Protein AF-K1T5F6-F1 (afdb_monomer_lite)

Radius of gyration: 32.72 Å; chains: 1; bounding box: 74×36×90 Å

Sequence (167 aa):
RNIILSKTDSAKIVETNNKINVDSLFNSYTLAEKDKTLGSAADRTESLASEWNMKSYQTTDADNNIRKHEADWHKKITLSISCLIFFFIGAPLGAIIRKGGLGMPVVVSVLIFVIYYIIDSGATRVAKSGEMNMVLGVWMSTIVLAPIGAFFTYKSNNDSVVFNAEV

Structure (mmCIF, N/CA/C/O backbone):
data_AF-K1T5F6-F1
#
_entry.id   AF-K1T5F6-F1
#
loop_
_atom_site.group_PDB
_atom_site.id
_atom_site.type_symbol
_atom_site.label_atom_id
_atom_site.label_alt_id
_atom_site.label_comp_id
_atom_site.label_asym_id
_atom_site.label_entity_id
_atom_site.label_seq_id
_atom_site.pdbx_PDB_ins_code
_atom_site.Cartn_x
_atom_site.Cartn_y
_atom_site.Cartn_z
_atom_site.occupancy
_atom_site.B_iso_or_equiv
_atom_site.auth_seq_id
_atom_site.auth_comp_id
_atom_site.auth_asym_id
_atom_site.auth_atom_id
_atom_site.pdbx_PDB_model_num
ATOM 1 N N . ARG A 1 1 ? 1.705 -6.409 42.794 1.00 38.09 1 ARG A N 1
ATOM 2 C CA . ARG A 1 1 ? 1.422 -7.793 43.250 1.00 38.09 1 ARG A CA 1
ATOM 3 C C . ARG A 1 1 ? 0.767 -8.522 42.081 1.00 38.09 1 ARG A C 1
ATOM 5 O O . ARG A 1 1 ? -0.383 -8.229 41.800 1.00 38.09 1 ARG A O 1
ATOM 12 N N . ASN A 1 2 ? 1.513 -9.350 41.345 1.00 44.16 2 ASN A N 1
ATOM 13 C CA . ASN A 1 2 ? 0.956 -10.150 40.249 1.00 44.16 2 ASN A CA 1
ATOM 14 C C . ASN A 1 2 ? 0.193 -11.329 40.853 1.00 44.16 2 ASN A C 1
ATOM 16 O O . ASN A 1 2 ? 0.783 -12.139 41.564 1.00 44.16 2 ASN A O 1
ATOM 20 N N . ILE A 1 3 ? -1.115 -11.373 40.623 1.00 56.84 3 ILE A N 1
ATOM 21 C CA . ILE A 1 3 ? -1.981 -12.447 41.100 1.00 56.84 3 ILE A CA 1
ATOM 22 C C . ILE A 1 3 ? -1.898 -13.545 40.039 1.00 56.84 3 ILE A C 1
ATOM 24 O O . ILE A 1 3 ? -2.497 -13.433 38.973 1.00 56.84 3 ILE A O 1
ATOM 28 N N . ILE A 1 4 ? -1.077 -14.563 40.291 1.00 60.66 4 ILE A N 1
ATOM 29 C CA . ILE A 1 4 ? -0.970 -15.735 39.419 1.00 60.66 4 ILE A CA 1
ATOM 30 C C . ILE A 1 4 ? -2.191 -16.604 39.715 1.00 60.66 4 ILE A C 1
ATOM 32 O O . ILE A 1 4 ? -2.217 -17.320 40.710 1.00 60.66 4 ILE A O 1
ATOM 36 N N . LEU A 1 5 ? -3.226 -16.489 38.884 1.00 58.09 5 LEU A N 1
ATOM 37 C CA . LEU A 1 5 ? -4.428 -17.313 38.987 1.00 58.09 5 LEU A CA 1
ATOM 38 C C . LEU A 1 5 ? -4.117 -18.706 38.418 1.00 58.09 5 LEU A C 1
ATOM 40 O O . LEU A 1 5 ? -3.928 -18.864 37.211 1.00 58.09 5 LEU A O 1
ATOM 44 N N . SER A 1 6 ? -4.027 -19.715 39.288 1.00 64.56 6 SER A N 1
ATOM 45 C CA . SER A 1 6 ? -3.890 -21.118 38.883 1.00 64.56 6 SER A CA 1
ATOM 46 C C . SER A 1 6 ? -5.225 -21.648 38.341 1.00 64.56 6 SER A C 1
ATOM 48 O O . SER A 1 6 ? -6.290 -21.262 38.822 1.00 64.56 6 SER A O 1
ATOM 50 N N . LYS A 1 7 ? -5.205 -22.599 37.389 1.00 62.09 7 LYS A N 1
ATOM 51 C CA . LYS A 1 7 ? -6.424 -23.277 36.879 1.00 62.09 7 LYS A CA 1
ATOM 52 C C . LYS A 1 7 ? -7.279 -23.892 37.999 1.00 62.09 7 LYS A C 1
ATOM 54 O O . LYS A 1 7 ? -8.494 -23.998 37.861 1.00 62.09 7 LYS A O 1
ATOM 59 N N . THR A 1 8 ? -6.650 -24.275 39.108 1.00 60.47 8 THR A N 1
ATOM 60 C CA . THR A 1 8 ? -7.316 -24.805 40.307 1.00 60.47 8 THR A CA 1
ATOM 61 C C . THR A 1 8 ? -8.111 -23.744 41.070 1.00 60.47 8 THR A C 1
ATOM 63 O O . THR A 1 8 ? -9.120 -24.073 41.690 1.00 60.47 8 THR A O 1
ATOM 66 N N . ASP A 1 9 ? -7.698 -22.477 40.996 1.00 58.75 9 ASP A N 1
ATOM 67 C CA . ASP A 1 9 ? -8.393 -21.357 41.638 1.00 58.75 9 ASP A CA 1
ATOM 68 C C . ASP A 1 9 ? -9.611 -20.934 40.816 1.00 58.75 9 ASP A C 1
ATOM 70 O O . ASP A 1 9 ? -10.675 -20.680 41.374 1.00 58.75 9 ASP A O 1
ATOM 74 N N . SER A 1 10 ? -9.504 -20.966 39.481 1.00 62.62 10 SER A N 1
ATOM 75 C CA . SER A 1 10 ? -10.649 -20.758 38.586 1.00 62.62 10 SER A CA 1
ATOM 76 C C . SER A 1 10 ? -11.747 -21.807 38.802 1.00 62.62 10 SER A C 1
ATOM 78 O O . SER A 1 10 ? -12.924 -21.462 38.804 1.00 62.62 10 SER A O 1
ATOM 80 N N . ALA A 1 11 ? -11.380 -23.071 39.038 1.00 59.94 11 ALA A N 1
ATOM 81 C CA . ALA A 1 11 ? -12.340 -24.146 39.298 1.00 59.94 11 ALA A CA 1
ATOM 82 C C . ALA A 1 11 ? -13.057 -23.993 40.653 1.00 59.94 11 ALA A C 1
ATOM 84 O O . ALA A 1 11 ? -14.272 -24.162 40.720 1.00 59.94 11 ALA A O 1
ATOM 85 N N . LYS A 1 12 ? -12.346 -23.580 41.713 1.00 59.50 12 LYS A N 1
ATOM 86 C CA . LYS A 1 12 ? -12.951 -23.315 43.034 1.00 59.50 12 LYS A CA 1
ATOM 87 C C . LYS A 1 12 ? -13.873 -22.095 43.048 1.00 59.50 12 LYS A C 1
ATOM 89 O O . LYS A 1 12 ? -14.863 -22.085 43.777 1.00 59.50 12 LYS A O 1
ATOM 94 N N . ILE A 1 13 ? -13.582 -21.079 42.234 1.00 58.44 13 ILE A N 1
ATOM 95 C CA . ILE A 1 13 ? -14.470 -19.921 42.039 1.00 58.44 13 ILE A CA 1
ATOM 96 C C . ILE A 1 13 ? -15.761 -20.349 41.323 1.00 58.44 13 ILE A C 1
ATOM 98 O O . ILE A 1 13 ? -16.838 -19.873 41.668 1.00 58.44 13 ILE A O 1
ATOM 102 N N . VAL A 1 14 ? -15.671 -21.294 40.380 1.00 57.62 14 VAL A N 1
ATOM 103 C CA . VAL A 1 14 ? -16.836 -21.878 39.694 1.00 57.62 14 VAL A CA 1
ATOM 104 C C . VAL A 1 14 ? -17.637 -22.814 40.609 1.00 57.62 14 VAL A C 1
ATOM 106 O O . VAL A 1 14 ? -18.862 -22.822 40.522 1.00 57.62 14 VAL A O 1
ATOM 109 N N . GLU A 1 15 ? -17.002 -23.562 41.513 1.00 56.34 15 GLU A N 1
ATOM 110 C CA . GLU A 1 15 ? -17.713 -24.355 42.534 1.00 56.34 15 GLU A CA 1
ATOM 111 C C . GLU A 1 15 ? -18.354 -23.480 43.618 1.00 56.34 15 GLU A C 1
ATOM 113 O O . GLU A 1 15 ? -19.446 -23.787 44.090 1.00 56.34 15 GLU A O 1
ATOM 118 N N . THR A 1 16 ? -17.757 -22.327 43.931 1.00 53.50 16 THR A N 1
ATOM 119 C CA . THR A 1 16 ? -18.372 -21.281 44.769 1.00 53.50 16 THR A CA 1
ATOM 120 C C . THR A 1 16 ? -19.370 -20.437 43.960 1.00 53.50 16 THR A C 1
ATOM 122 O O . THR A 1 16 ? -19.570 -19.253 44.219 1.00 53.50 16 THR A O 1
ATOM 125 N N . ASN A 1 17 ? -20.054 -21.039 42.980 1.00 53.03 17 ASN A N 1
ATOM 126 C CA . ASN A 1 17 ? -21.309 -20.519 42.443 1.00 53.03 17 ASN A CA 1
ATOM 127 C C . ASN A 1 17 ? -22.405 -20.681 43.508 1.00 53.03 17 ASN A C 1
ATOM 129 O O . ASN A 1 17 ? -23.380 -21.413 43.328 1.00 53.03 17 ASN A O 1
ATOM 133 N N . ASN A 1 18 ? -22.289 -19.939 44.611 1.00 57.22 18 ASN A N 1
ATOM 134 C CA . ASN A 1 18 ? -23.489 -19.465 45.278 1.00 57.22 18 ASN A CA 1
ATOM 135 C C . ASN A 1 18 ? -24.193 -18.606 44.231 1.00 57.22 18 ASN A C 1
ATOM 137 O O . ASN A 1 18 ? -23.859 -17.438 44.043 1.00 57.22 18 ASN A O 1
ATOM 141 N N . LYS A 1 19 ? -25.117 -19.221 43.487 1.00 59.84 19 LYS A N 1
ATOM 142 C CA . LYS A 1 19 ? -26.085 -18.530 42.643 1.00 59.84 19 LYS A CA 1
ATOM 143 C C . LYS A 1 19 ? -26.941 -17.698 43.584 1.00 59.84 19 LYS A C 1
ATOM 145 O O . LYS A 1 19 ? -28.023 -18.115 43.985 1.00 59.84 19 LYS A O 1
ATOM 150 N N . ILE A 1 20 ? -26.409 -16.557 44.011 1.00 65.62 20 ILE A N 1
ATOM 151 C CA . ILE A 1 20 ? -27.168 -15.561 44.742 1.00 65.62 20 ILE A CA 1
ATOM 152 C C . ILE A 1 20 ? -28.258 -15.142 43.770 1.00 65.62 20 ILE A C 1
ATOM 154 O O . ILE A 1 20 ? -27.998 -14.526 42.738 1.00 65.62 20 ILE A O 1
ATOM 158 N N . ASN A 1 21 ? -29.469 -15.598 44.056 1.00 74.38 21 ASN A N 1
ATOM 159 C CA . ASN A 1 21 ? -30.615 -15.390 43.202 1.00 74.38 21 ASN A CA 1
ATOM 160 C C . ASN A 1 21 ? -31.072 -13.944 43.426 1.00 74.38 21 ASN A C 1
ATOM 162 O O . ASN A 1 21 ? -31.821 -13.650 44.359 1.00 74.38 21 ASN A O 1
ATOM 166 N N . VAL A 1 22 ? -30.504 -13.032 42.636 1.00 77.69 22 VAL A N 1
ATOM 167 C CA . VAL A 1 22 ? -30.697 -11.577 42.743 1.00 77.69 22 VAL A CA 1
ATOM 168 C C . VAL A 1 22 ? -32.176 -11.187 42.728 1.00 77.69 22 VAL A C 1
ATOM 170 O O . VAL A 1 22 ? -32.570 -10.280 43.458 1.00 77.69 22 VAL A O 1
ATOM 173 N N . ASP A 1 23 ? -33.001 -11.951 42.013 1.00 79.56 23 ASP A N 1
ATOM 174 C CA . ASP A 1 23 ? -34.449 -11.752 41.916 1.00 79.56 23 ASP A CA 1
ATOM 175 C C . ASP A 1 23 ? -35.160 -12.031 43.249 1.00 79.56 23 ASP A C 1
ATOM 177 O O . ASP A 1 23 ? -36.062 -11.298 43.658 1.00 79.56 23 ASP A O 1
ATOM 181 N N . SER A 1 24 ? -34.721 -13.065 43.976 1.00 80.56 24 SER A N 1
ATOM 182 C CA . SER A 1 24 ? -35.275 -13.395 45.296 1.00 80.56 24 SER A CA 1
ATOM 183 C C . SER A 1 24 ? -34.932 -12.342 46.357 1.00 80.56 24 SER A C 1
ATOM 185 O O . SER A 1 24 ? -35.782 -11.995 47.177 1.00 80.56 24 SER A O 1
ATOM 187 N N . LEU A 1 25 ? -33.719 -11.777 46.301 1.00 76.94 25 LEU A N 1
ATOM 188 C CA . LEU A 1 25 ? -33.283 -10.702 47.196 1.00 76.94 25 LEU A CA 1
ATOM 189 C C . LEU A 1 25 ? -34.008 -9.393 46.885 1.00 76.94 25 LEU A C 1
ATOM 191 O O . LEU A 1 25 ? -34.478 -8.720 47.801 1.00 76.94 25 LEU A O 1
ATOM 195 N N . PHE A 1 26 ? -34.179 -9.074 45.603 1.00 81.31 26 PHE A N 1
ATOM 196 C CA . PHE A 1 26 ? -34.921 -7.896 45.171 1.00 81.31 26 PHE A CA 1
ATOM 197 C C . PHE A 1 26 ? -36.390 -7.954 45.606 1.00 81.31 26 PHE A C 1
ATOM 199 O O . PHE A 1 26 ? -36.935 -6.966 46.097 1.00 81.31 26 PHE A O 1
ATOM 206 N N . ASN A 1 27 ? -37.031 -9.124 45.512 1.00 82.69 27 ASN A N 1
ATOM 207 C CA . ASN A 1 27 ? -38.415 -9.293 45.956 1.00 82.69 27 ASN A CA 1
ATOM 208 C C . ASN A 1 27 ? -38.597 -9.113 47.468 1.00 82.69 27 ASN A C 1
ATOM 210 O O . ASN A 1 27 ? -39.660 -8.636 47.872 1.00 82.69 27 ASN A O 1
ATOM 214 N N . SER A 1 28 ? -37.571 -9.422 48.270 1.00 82.12 28 SER A N 1
ATOM 215 C CA . SER A 1 28 ? -37.584 -9.266 49.732 1.00 82.12 28 SER A CA 1
ATOM 216 C C . SER A 1 28 ? -37.460 -7.817 50.230 1.00 82.12 28 SER A C 1
ATOM 218 O O . SER A 1 28 ? -37.689 -7.562 51.410 1.00 82.12 28 SER A O 1
ATOM 220 N N . TYR A 1 29 ? -37.140 -6.862 49.350 1.00 79.88 29 TYR A N 1
ATOM 221 C CA . TYR A 1 29 ? -36.999 -5.445 49.699 1.00 79.88 29 TYR A CA 1
ATOM 222 C C . TYR A 1 29 ? -38.329 -4.700 49.839 1.00 79.88 29 TYR A C 1
ATOM 224 O O . TYR A 1 29 ? -39.337 -5.022 49.196 1.00 79.88 29 TYR A O 1
ATOM 232 N N . THR A 1 30 ? -38.307 -3.642 50.649 1.00 85.94 30 THR A N 1
ATOM 233 C CA . THR A 1 30 ? -39.414 -2.684 50.766 1.00 85.94 30 THR A CA 1
ATOM 234 C C . THR A 1 30 ? -39.555 -1.835 49.493 1.00 85.94 30 THR A C 1
ATOM 236 O O . THR A 1 30 ? -38.620 -1.713 48.702 1.00 85.94 30 THR A O 1
ATOM 239 N N . LEU A 1 31 ? -40.726 -1.223 49.272 1.00 82.00 31 LEU A N 1
ATOM 240 C CA . LEU A 1 31 ? -41.000 -0.387 48.087 1.00 82.00 31 LEU A CA 1
ATOM 241 C C . LEU A 1 31 ? -39.979 0.755 47.910 1.00 82.00 31 LEU A C 1
ATOM 243 O O . LEU A 1 31 ? -39.476 0.962 46.811 1.00 82.00 31 LEU A O 1
ATOM 247 N N . ALA A 1 32 ? -39.597 1.427 49.000 1.00 84.94 32 ALA A N 1
ATOM 248 C CA . ALA A 1 32 ? -38.609 2.508 48.967 1.00 84.94 32 ALA A CA 1
ATOM 249 C C . ALA A 1 32 ? -37.181 2.014 48.652 1.00 84.94 32 ALA A C 1
ATOM 251 O O . ALA A 1 32 ? -36.410 2.699 47.979 1.00 84.94 32 ALA A O 1
ATOM 252 N N . GLU A 1 33 ? -36.814 0.819 49.120 1.00 85.62 33 GLU A N 1
ATOM 253 C CA . GLU A 1 33 ? -35.523 0.196 48.802 1.00 85.62 33 GLU A CA 1
ATOM 254 C C . GLU A 1 33 ? -35.466 -0.273 47.344 1.00 85.62 33 GLU A C 1
ATOM 256 O O . GLU A 1 33 ? -34.420 -0.146 46.702 1.00 85.62 33 GLU A O 1
ATOM 261 N N . LYS A 1 34 ? -36.589 -0.753 46.793 1.00 85.12 34 LYS A N 1
ATOM 262 C CA . LYS A 1 34 ? -36.718 -1.108 45.371 1.00 85.12 34 LYS A CA 1
ATOM 263 C C . LYS A 1 34 ? -36.501 0.104 44.470 1.00 85.12 34 LYS A C 1
ATOM 265 O O . LYS A 1 34 ? -35.639 0.037 43.603 1.00 85.12 34 LYS A O 1
ATOM 270 N N . ASP A 1 35 ? -37.174 1.226 44.721 1.00 85.50 35 ASP A N 1
ATOM 271 C CA . ASP A 1 35 ? -36.999 2.443 43.908 1.00 85.50 35 ASP A CA 1
ATOM 272 C C . ASP A 1 35 ? -35.561 2.977 43.966 1.00 85.50 35 ASP A C 1
ATOM 274 O O . ASP A 1 35 ? -34.961 3.312 42.943 1.00 85.50 35 ASP A O 1
ATOM 278 N N . LYS A 1 36 ? -34.953 2.987 45.159 1.00 89.31 36 LYS A N 1
ATOM 279 C CA . LYS A 1 36 ? -33.564 3.431 45.341 1.00 89.31 36 LYS A CA 1
ATOM 280 C C . LYS A 1 36 ? -32.559 2.530 44.620 1.00 89.31 36 LYS A C 1
ATOM 282 O O . LYS A 1 36 ? -31.603 3.029 44.021 1.00 89.31 36 LYS A O 1
ATOM 287 N N . THR A 1 37 ? -32.737 1.212 44.709 1.00 86.06 37 THR A N 1
ATOM 288 C CA . THR A 1 37 ? -31.848 0.240 44.053 1.00 86.06 37 THR A CA 1
ATOM 289 C C . THR A 1 37 ? -32.018 0.260 42.538 1.00 86.06 37 THR A C 1
ATOM 291 O O . THR A 1 37 ? -31.010 0.212 41.837 1.00 86.06 37 THR A O 1
ATOM 294 N N . LEU A 1 38 ? -33.246 0.426 42.035 1.00 86.62 38 LEU A N 1
ATOM 295 C CA . LEU A 1 38 ? -33.533 0.553 40.606 1.00 86.62 38 LEU A CA 1
ATOM 296 C C . LEU A 1 38 ? -32.926 1.835 40.018 1.00 86.62 38 LEU A C 1
ATOM 298 O O . LEU A 1 38 ? -32.255 1.764 38.993 1.00 86.62 38 LEU A O 1
ATOM 302 N N . GLY A 1 39 ? -33.081 2.979 40.697 1.00 89.50 39 GLY A N 1
ATOM 303 C CA . GLY A 1 39 ? -32.459 4.244 40.285 1.00 89.50 39 GLY A CA 1
ATOM 304 C C . GLY A 1 39 ? -30.933 4.154 40.269 1.00 89.50 39 GLY A C 1
ATOM 305 O O . GLY A 1 39 ? -30.300 4.431 39.257 1.00 89.50 39 GLY A O 1
ATOM 306 N N . SER A 1 40 ? -30.343 3.614 41.340 1.00 91.00 40 SER A N 1
ATOM 307 C CA . SER A 1 40 ? -28.889 3.406 41.410 1.00 91.00 40 SER A CA 1
ATOM 308 C C . SER A 1 40 ? -28.375 2.433 40.338 1.00 91.00 40 SER A C 1
ATOM 310 O O . SER A 1 40 ? -27.239 2.560 39.883 1.00 91.00 40 SER A O 1
ATOM 312 N N . ALA A 1 41 ? -29.170 1.429 39.957 1.00 88.50 41 ALA A N 1
ATOM 313 C CA . ALA A 1 41 ? -28.827 0.487 38.895 1.00 88.50 41 ALA A CA 1
ATOM 314 C C . ALA A 1 41 ? -28.945 1.123 37.502 1.00 88.50 41 ALA A C 1
ATOM 316 O O . ALA A 1 41 ? -28.086 0.872 36.653 1.00 88.50 41 ALA A O 1
ATOM 317 N N . ALA A 1 42 ? -29.955 1.967 37.277 1.00 91.50 42 ALA A N 1
ATOM 318 C CA . ALA A 1 42 ? -30.111 2.739 36.048 1.00 91.50 42 ALA A CA 1
ATOM 319 C C . ALA A 1 42 ? -28.926 3.698 35.848 1.00 91.50 42 ALA A C 1
ATOM 321 O O . ALA A 1 42 ? -28.251 3.610 34.823 1.00 91.50 42 ALA A O 1
ATOM 322 N N . ASP A 1 43 ? -28.570 4.480 36.873 1.00 93.00 43 ASP A N 1
ATOM 323 C CA . ASP A 1 43 ? -27.422 5.401 36.843 1.00 93.00 43 ASP A CA 1
ATOM 324 C C . ASP A 1 43 ? -26.093 4.662 36.586 1.00 93.00 43 ASP A C 1
ATOM 326 O O . ASP A 1 43 ? -25.215 5.112 35.840 1.00 93.00 43 ASP A O 1
ATOM 330 N N . ARG A 1 44 ? -25.927 3.475 37.186 1.00 91.25 44 ARG A N 1
ATOM 331 C CA . ARG A 1 44 ? -24.755 2.612 36.955 1.00 91.25 44 ARG A CA 1
ATOM 332 C C . ARG A 1 44 ? -24.707 2.063 35.535 1.00 91.25 44 ARG A C 1
ATOM 334 O O . ARG A 1 44 ? -23.630 1.972 34.957 1.00 91.25 44 ARG A O 1
ATOM 341 N N . THR A 1 45 ? -25.850 1.685 34.976 1.00 89.50 45 THR A N 1
ATOM 342 C CA . THR A 1 45 ? -25.919 1.146 33.613 1.00 89.50 45 THR A CA 1
ATOM 343 C C . THR A 1 45 ? -25.623 2.237 32.591 1.00 89.50 45 THR A C 1
ATOM 345 O O . THR A 1 45 ? -24.878 1.999 31.645 1.00 89.50 45 THR A O 1
ATOM 348 N N . GLU A 1 46 ? -26.129 3.450 32.810 1.00 92.25 46 GLU A N 1
ATOM 349 C CA . GLU A 1 46 ? -25.868 4.599 31.944 1.00 92.25 46 GLU A CA 1
ATOM 350 C C . GLU A 1 46 ? -24.398 5.045 32.004 1.00 92.25 4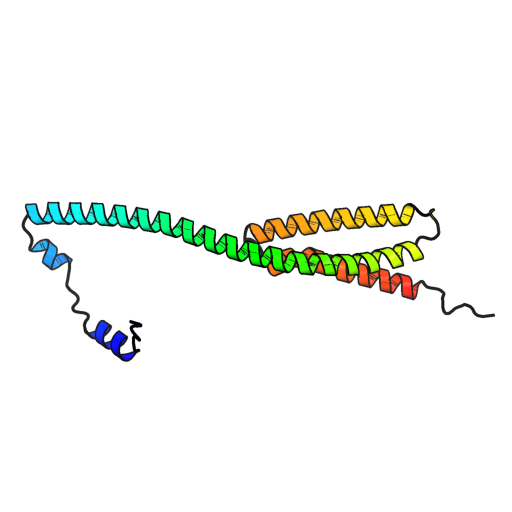6 GLU A C 1
ATOM 352 O O . GLU A 1 46 ? -23.766 5.255 30.966 1.00 92.25 46 GLU A O 1
ATOM 357 N N . SER A 1 47 ? -23.804 5.088 33.201 1.00 91.75 47 SER A N 1
ATOM 358 C CA . SER A 1 47 ? -22.368 5.374 33.349 1.00 91.75 47 SER A CA 1
ATOM 359 C C . SER A 1 47 ? -21.480 4.293 32.722 1.00 91.75 47 SER A C 1
ATOM 361 O O . SER A 1 47 ? -20.517 4.635 32.035 1.00 91.75 47 SER A O 1
ATOM 363 N N . LEU A 1 48 ? -21.830 3.008 32.851 1.00 88.56 48 LEU A N 1
ATOM 364 C CA . LEU A 1 48 ? -21.131 1.906 32.175 1.00 88.56 48 LEU A CA 1
ATOM 365 C C . LEU A 1 48 ? -21.275 1.965 30.651 1.00 88.56 48 LEU A C 1
ATOM 367 O O . LEU A 1 48 ? -20.298 1.742 29.938 1.00 88.56 48 LEU A O 1
ATOM 371 N N . ALA A 1 49 ? -22.465 2.281 30.137 1.00 88.25 49 ALA A N 1
ATOM 372 C CA . ALA A 1 49 ? -22.698 2.430 28.702 1.00 88.25 49 ALA A CA 1
ATOM 373 C C . ALA A 1 49 ? -21.867 3.583 28.116 1.00 88.25 49 ALA A C 1
ATOM 375 O O . ALA A 1 49 ? -21.289 3.447 27.034 1.00 88.25 49 ALA A O 1
ATOM 376 N N . SER A 1 50 ? -21.756 4.691 28.853 1.00 88.25 50 SER A N 1
ATOM 377 C CA . SER A 1 50 ? -20.882 5.818 28.512 1.00 88.25 50 SER A CA 1
ATOM 378 C C . SER A 1 50 ? -19.400 5.420 28.535 1.00 88.25 50 SER A C 1
ATOM 380 O O . SER A 1 50 ? -18.665 5.694 27.583 1.00 88.25 50 SER A O 1
ATOM 382 N N . GLU A 1 51 ? -18.963 4.687 29.564 1.00 88.62 51 GLU A N 1
ATOM 383 C CA . GLU A 1 51 ? -17.587 4.192 29.681 1.00 88.62 51 GLU A CA 1
ATOM 384 C C . GLU A 1 51 ? -17.224 3.213 28.553 1.00 88.62 51 GLU A C 1
ATOM 386 O O . GLU A 1 51 ? -16.130 3.285 27.990 1.00 88.62 51 GLU A O 1
ATOM 391 N N . TRP A 1 52 ? -18.147 2.328 28.169 1.00 81.38 52 TRP A N 1
ATOM 392 C CA . TRP A 1 52 ? -17.972 1.405 27.046 1.00 81.38 52 TRP A CA 1
ATOM 393 C C . TRP A 1 52 ? -17.855 2.134 25.715 1.00 81.38 52 TRP A C 1
ATOM 395 O O . TRP A 1 52 ? -16.959 1.817 24.931 1.00 81.38 52 TRP A O 1
ATOM 405 N N . ASN A 1 53 ? -18.702 3.136 25.473 1.00 85.50 53 ASN A N 1
ATOM 406 C CA . ASN A 1 53 ? -18.585 3.978 24.286 1.00 85.50 53 ASN A CA 1
ATOM 407 C C . ASN A 1 53 ? -17.209 4.652 24.247 1.00 85.50 53 ASN A C 1
ATOM 409 O O . ASN A 1 53 ? -16.477 4.498 23.272 1.00 85.50 53 ASN A O 1
ATOM 413 N N . MET A 1 54 ? -16.804 5.297 25.343 1.00 83.19 54 MET A N 1
ATOM 414 C CA . MET A 1 54 ? -15.500 5.955 25.468 1.00 83.19 54 MET A CA 1
ATOM 415 C C . MET A 1 54 ? -14.327 4.987 25.236 1.00 83.19 54 MET A C 1
ATOM 417 O O . MET A 1 54 ? -13.371 5.315 24.531 1.00 83.19 54 MET A O 1
ATOM 421 N N . LYS A 1 55 ? -14.398 3.770 25.787 1.00 79.25 55 LYS A N 1
ATOM 422 C CA . LYS A 1 55 ? -13.366 2.738 25.613 1.00 79.25 55 LYS A CA 1
ATOM 423 C C . LYS A 1 55 ? -13.320 2.206 24.180 1.00 79.25 55 LYS A C 1
ATOM 425 O O . LYS A 1 55 ? -12.229 1.958 23.675 1.00 79.25 55 LYS A O 1
ATOM 430 N N . SER A 1 56 ? -14.467 2.090 23.507 1.00 77.44 56 SER A N 1
ATOM 431 C CA . SER A 1 56 ? -14.530 1.663 22.104 1.00 77.44 56 SER A CA 1
ATOM 432 C C . SER A 1 56 ? -13.798 2.628 21.164 1.00 77.44 56 SER A C 1
ATOM 434 O O . SER A 1 56 ? -13.072 2.177 20.277 1.00 77.44 56 SER A O 1
ATOM 436 N N . TYR A 1 57 ? -13.890 3.941 21.413 1.00 75.31 57 TYR A N 1
ATOM 437 C CA . TYR A 1 57 ? -13.134 4.952 20.669 1.00 75.31 57 TYR A CA 1
ATOM 438 C C . TYR A 1 57 ? -11.626 4.799 20.885 1.00 75.31 57 TYR A C 1
ATOM 440 O O . TYR A 1 57 ? -10.872 4.721 19.919 1.00 75.31 57 TYR A O 1
ATOM 448 N N . GLN A 1 58 ? -11.185 4.663 22.141 1.00 74.25 58 GLN A N 1
ATOM 449 C CA . GLN A 1 58 ? -9.757 4.512 22.450 1.00 74.25 58 GLN A CA 1
ATOM 450 C C . GLN A 1 58 ? -9.151 3.232 21.860 1.00 74.25 58 GLN A C 1
ATOM 452 O O . GLN A 1 58 ? -8.032 3.265 21.349 1.00 74.25 58 GLN A O 1
ATOM 457 N N . THR A 1 59 ? -9.878 2.112 21.897 1.00 73.75 59 THR A N 1
ATOM 458 C CA . THR A 1 59 ? -9.431 0.851 21.287 1.00 73.75 59 THR A CA 1
ATOM 459 C C . THR A 1 59 ? -9.361 0.960 19.765 1.00 73.75 59 THR A C 1
ATOM 461 O O . THR A 1 59 ? -8.350 0.587 19.177 1.00 73.75 59 THR A O 1
ATOM 464 N N . THR A 1 60 ? -10.374 1.550 19.128 1.00 75.06 60 THR A N 1
ATOM 465 C CA . THR A 1 60 ? -10.402 1.719 17.666 1.00 75.06 60 THR A CA 1
ATOM 466 C C . THR A 1 60 ? -9.259 2.612 17.174 1.00 75.06 60 THR A C 1
ATOM 468 O O . THR A 1 60 ? -8.631 2.322 16.153 1.00 75.06 60 THR A O 1
ATOM 471 N N . ASP A 1 61 ? -8.943 3.683 17.903 1.00 76.19 61 ASP A N 1
ATOM 472 C CA . ASP A 1 61 ? -7.837 4.578 17.555 1.00 76.19 61 ASP A CA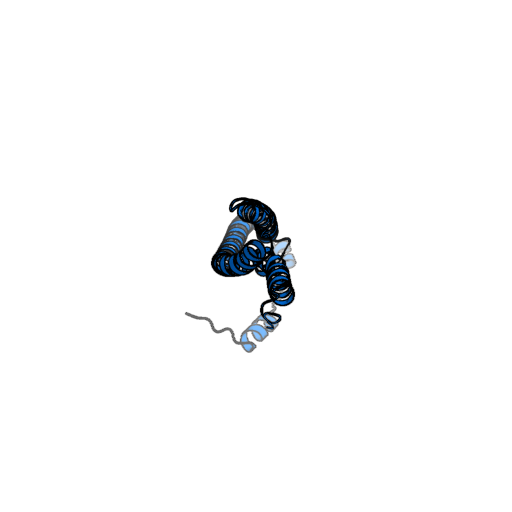 1
ATOM 473 C C . ASP A 1 61 ? -6.466 3.929 17.768 1.00 76.19 61 ASP A C 1
ATOM 475 O O . ASP A 1 61 ? -5.576 4.083 16.925 1.00 76.19 61 ASP A O 1
ATOM 479 N N . ALA A 1 62 ? -6.292 3.169 18.853 1.00 76.38 62 ALA A N 1
ATOM 480 C CA . ALA A 1 62 ? -5.066 2.414 19.100 1.00 76.38 62 ALA A CA 1
ATOM 481 C C . ALA A 1 62 ? -4.810 1.386 17.985 1.00 76.38 62 ALA A C 1
ATOM 483 O O . ALA A 1 62 ? -3.722 1.374 17.403 1.00 76.38 62 ALA A O 1
ATOM 484 N N . ASP A 1 63 ? -5.827 0.607 17.613 1.00 74.94 63 ASP A N 1
ATOM 485 C CA . ASP A 1 63 ? -5.729 -0.404 16.556 1.00 74.94 63 ASP A CA 1
ATOM 486 C C . ASP A 1 63 ? -5.444 0.229 15.186 1.00 74.94 63 ASP A C 1
ATOM 488 O O . ASP A 1 63 ? -4.594 -0.246 14.424 1.00 74.94 63 ASP A O 1
ATOM 492 N N . ASN A 1 64 ? -6.087 1.357 14.872 1.00 77.38 64 ASN A N 1
ATOM 493 C CA . ASN A 1 64 ? -5.817 2.096 13.639 1.00 77.38 64 ASN A CA 1
ATOM 494 C C . ASN A 1 64 ? -4.393 2.663 13.590 1.00 77.38 64 ASN A C 1
ATOM 496 O O . ASN A 1 64 ? -3.779 2.685 12.519 1.00 77.38 64 ASN A O 1
ATOM 500 N N . ASN A 1 65 ? -3.853 3.124 14.718 1.00 81.06 65 ASN A N 1
ATOM 501 C CA . ASN A 1 65 ? -2.491 3.652 14.786 1.00 81.06 65 ASN A CA 1
ATOM 502 C C . ASN A 1 65 ? -1.433 2.555 14.637 1.00 81.06 65 ASN A C 1
ATOM 504 O O . ASN A 1 65 ? -0.443 2.779 13.934 1.00 81.06 65 ASN A O 1
ATOM 508 N N . ILE A 1 66 ? -1.668 1.375 15.223 1.00 81.00 66 ILE A N 1
ATOM 509 C CA . ILE A 1 66 ? -0.810 0.192 15.056 1.00 81.00 66 ILE A CA 1
ATOM 510 C C . ILE A 1 66 ? -0.772 -0.218 13.583 1.00 81.00 66 ILE A C 1
ATOM 512 O O . ILE A 1 66 ? 0.306 -0.313 12.996 1.00 81.00 66 ILE A O 1
ATOM 516 N N . ARG A 1 67 ? -1.946 -0.351 12.953 1.00 76.56 67 ARG A N 1
ATOM 517 C CA . ARG A 1 67 ? -2.052 -0.668 11.523 1.00 76.56 67 ARG A CA 1
ATOM 518 C C . ARG A 1 67 ? -1.310 0.367 10.672 1.00 76.56 67 ARG A C 1
ATOM 520 O O . ARG A 1 67 ? -0.455 0.016 9.870 1.00 76.56 67 ARG A O 1
ATOM 527 N N . LYS A 1 68 ? -1.547 1.667 10.868 1.00 80.75 68 LYS A N 1
ATOM 528 C CA . LYS A 1 68 ? -0.834 2.715 10.106 1.00 80.75 68 LYS A CA 1
ATOM 529 C C . LYS A 1 68 ? 0.691 2.602 10.222 1.00 80.75 68 LYS A C 1
ATOM 531 O O . LYS A 1 68 ? 1.368 2.716 9.204 1.00 80.75 68 LYS A O 1
ATOM 536 N N . HIS A 1 69 ? 1.216 2.341 11.421 1.00 86.75 69 HIS A N 1
ATOM 537 C CA . HIS A 1 69 ? 2.658 2.170 11.627 1.00 86.75 69 HIS A CA 1
ATOM 538 C C . HIS A 1 69 ? 3.221 0.977 10.851 1.00 86.75 69 HIS A C 1
ATOM 540 O O . HIS A 1 69 ? 4.263 1.100 10.206 1.00 86.75 69 HIS A O 1
ATOM 546 N N . GLU A 1 70 ? 2.521 -0.155 10.872 1.00 83.56 70 GLU A N 1
ATOM 547 C CA . GLU A 1 70 ? 2.911 -1.343 10.113 1.00 83.56 70 GLU A CA 1
ATOM 548 C C . GLU A 1 70 ? 2.879 -1.082 8.596 1.00 83.56 70 GLU A C 1
ATOM 550 O O . GLU A 1 70 ? 3.823 -1.427 7.880 1.00 83.56 70 GLU A O 1
ATOM 555 N N . ALA A 1 71 ? 1.854 -0.376 8.099 1.00 85.38 71 ALA A N 1
ATOM 556 C CA . ALA A 1 71 ? 1.772 0.028 6.693 1.00 85.38 71 ALA A CA 1
ATOM 557 C C . ALA A 1 71 ? 2.964 0.892 6.271 1.00 85.38 71 ALA A C 1
ATOM 559 O O . ALA A 1 71 ? 3.585 0.644 5.236 1.00 85.38 71 ALA A O 1
ATOM 560 N N . ASP A 1 72 ? 3.276 1.917 7.065 1.00 87.44 72 ASP A N 1
ATOM 561 C CA . ASP A 1 72 ? 4.329 2.878 6.749 1.00 87.44 72 ASP A CA 1
ATOM 562 C C . ASP A 1 72 ? 5.713 2.218 6.794 1.00 87.44 72 ASP A C 1
ATOM 564 O O . ASP A 1 72 ? 6.584 2.547 5.982 1.00 87.44 72 ASP A O 1
ATOM 568 N N . TRP A 1 73 ? 5.908 1.236 7.681 1.00 89.62 73 TRP A N 1
ATOM 569 C CA . TRP A 1 73 ? 7.103 0.393 7.696 1.00 89.62 73 TRP A CA 1
ATOM 570 C C . TRP A 1 73 ? 7.271 -0.372 6.378 1.00 89.62 73 TRP A C 1
ATOM 572 O O . TRP A 1 73 ? 8.295 -0.235 5.702 1.00 89.62 73 TRP A O 1
ATOM 582 N N . HIS A 1 74 ? 6.247 -1.119 5.956 1.00 90.12 74 HIS A N 1
ATOM 583 C CA . HIS A 1 74 ? 6.294 -1.860 4.694 1.00 90.12 74 HIS A CA 1
ATOM 584 C C . HIS A 1 74 ? 6.428 -0.945 3.477 1.00 90.12 74 HIS A C 1
ATOM 586 O O . HIS A 1 74 ? 7.094 -1.311 2.503 1.00 90.12 74 HIS A O 1
ATOM 592 N N . LYS A 1 75 ? 5.852 0.259 3.524 1.00 88.94 75 LYS A N 1
ATOM 593 C CA . LYS A 1 75 ? 5.905 1.205 2.407 1.00 88.94 75 LYS A CA 1
ATOM 594 C C . LYS A 1 75 ? 7.322 1.713 2.157 1.00 88.94 75 LYS A C 1
ATOM 596 O O . LYS A 1 75 ? 7.727 1.817 1.003 1.00 88.94 75 LYS A O 1
ATOM 601 N N . LYS A 1 76 ? 8.115 1.941 3.210 1.00 90.69 76 LYS A N 1
ATOM 602 C CA . LYS A 1 76 ? 9.538 2.319 3.085 1.00 90.69 76 LYS A CA 1
ATOM 603 C C . LYS A 1 76 ? 10.373 1.233 2.394 1.00 90.69 76 LYS A C 1
ATOM 605 O O . LYS A 1 76 ? 11.218 1.543 1.554 1.00 90.69 76 LYS A O 1
ATOM 610 N N . ILE A 1 77 ? 10.107 -0.035 2.712 1.00 91.19 77 ILE A N 1
ATOM 611 C CA . ILE A 1 77 ? 10.789 -1.186 2.097 1.00 91.19 77 ILE A CA 1
ATOM 612 C C . ILE A 1 77 ? 10.385 -1.313 0.623 1.00 91.19 77 ILE A C 1
ATOM 614 O O . ILE A 1 77 ? 11.234 -1.370 -0.265 1.00 91.19 77 ILE A O 1
ATOM 618 N N . THR A 1 78 ? 9.079 -1.287 0.365 1.00 90.94 78 THR A N 1
ATOM 619 C CA . THR A 1 78 ? 8.484 -1.427 -0.971 1.00 90.94 78 THR A CA 1
ATOM 620 C C . THR A 1 78 ? 8.946 -0.318 -1.914 1.00 90.94 78 THR A C 1
ATOM 622 O O . THR A 1 78 ? 9.237 -0.590 -3.076 1.00 90.94 78 THR A O 1
ATOM 625 N N . LEU A 1 79 ? 9.090 0.916 -1.419 1.00 90.38 79 LEU A N 1
ATOM 626 C CA . LEU A 1 79 ? 9.597 2.043 -2.204 1.00 90.38 79 LEU A CA 1
ATOM 627 C C . LEU A 1 79 ? 11.029 1.792 -2.695 1.00 90.38 79 LEU A C 1
ATOM 629 O O . LEU A 1 79 ? 11.315 1.970 -3.876 1.00 90.38 79 LEU A O 1
ATOM 633 N N . SER A 1 80 ? 11.908 1.321 -1.808 1.00 93.38 80 SER A N 1
ATOM 634 C CA . SER A 1 80 ? 13.295 0.994 -2.160 1.00 93.38 80 SER A CA 1
ATOM 635 C C . SER A 1 80 ? 13.367 -0.137 -3.194 1.00 93.38 80 SER A C 1
ATOM 637 O O . SER A 1 80 ? 14.114 -0.042 -4.166 1.00 93.38 80 SER A O 1
ATOM 639 N N . ILE A 1 81 ? 12.548 -1.182 -3.028 1.00 91.56 81 ILE A N 1
ATOM 640 C CA . ILE A 1 81 ? 12.448 -2.296 -3.987 1.00 91.56 81 ILE A CA 1
ATOM 641 C C . ILE A 1 81 ? 11.900 -1.814 -5.336 1.00 91.56 81 ILE A C 1
ATOM 643 O O . ILE A 1 81 ? 12.408 -2.203 -6.386 1.00 91.56 81 ILE A O 1
ATOM 647 N N . SER A 1 82 ? 10.906 -0.927 -5.323 1.00 90.50 82 SER A N 1
ATOM 648 C CA . SER A 1 82 ? 10.308 -0.378 -6.542 1.00 90.50 82 SER A CA 1
ATOM 649 C C . SER A 1 82 ? 11.327 0.400 -7.368 1.00 90.50 82 SER A C 1
ATOM 651 O O . SER A 1 82 ? 11.339 0.260 -8.586 1.00 90.50 82 SER A O 1
ATOM 653 N N . CYS A 1 83 ? 12.243 1.142 -6.737 1.00 90.44 83 CYS A N 1
ATOM 654 C CA . CYS A 1 83 ? 13.348 1.798 -7.444 1.00 90.44 83 CYS A CA 1
ATOM 655 C C . CYS A 1 83 ? 14.240 0.798 -8.199 1.00 90.44 83 CYS A C 1
ATOM 657 O O . CYS A 1 83 ? 14.613 1.056 -9.343 1.00 90.44 83 CYS A O 1
ATOM 659 N N . LEU A 1 84 ? 14.545 -0.358 -7.598 1.00 91.94 84 LEU A N 1
ATOM 660 C CA . LEU A 1 84 ? 15.312 -1.416 -8.268 1.00 91.94 84 LEU A CA 1
ATOM 661 C C . LEU A 1 84 ? 14.538 -2.006 -9.451 1.00 91.94 84 LEU A C 1
ATOM 663 O O . LEU A 1 84 ? 15.099 -2.189 -10.528 1.00 91.94 84 LEU A O 1
ATOM 667 N N . ILE A 1 85 ? 13.239 -2.259 -9.286 1.00 90.88 85 ILE A N 1
ATOM 668 C CA . ILE A 1 85 ? 12.396 -2.773 -10.374 1.00 90.88 85 ILE A CA 1
ATOM 669 C C . ILE A 1 85 ? 12.296 -1.750 -11.513 1.00 90.88 85 ILE A C 1
ATOM 671 O O . ILE A 1 85 ? 12.426 -2.120 -12.678 1.00 90.88 85 ILE A O 1
ATOM 675 N N . PHE A 1 86 ? 12.133 -0.462 -11.206 1.00 89.94 86 PHE A N 1
ATOM 676 C CA . PHE A 1 86 ? 12.118 0.596 -12.216 1.00 89.94 86 PHE A CA 1
ATOM 677 C C . PHE A 1 86 ? 13.437 0.711 -12.972 1.00 89.94 86 PHE A C 1
ATOM 679 O O . PHE A 1 86 ? 13.412 0.960 -14.174 1.00 89.94 86 PHE A O 1
ATOM 686 N N . PHE A 1 87 ? 14.573 0.477 -12.314 1.00 89.31 87 PHE A N 1
ATOM 687 C CA . PHE A 1 87 ? 15.863 0.394 -12.994 1.00 89.31 87 PHE A CA 1
ATOM 688 C C . PHE A 1 87 ? 15.886 -0.753 -14.021 1.00 89.31 87 PHE A C 1
ATOM 690 O O . PHE A 1 87 ? 16.255 -0.534 -15.176 1.00 89.31 87 PHE A O 1
ATOM 697 N N . PHE A 1 88 ? 15.399 -1.941 -13.643 1.00 86.75 88 PHE A N 1
ATOM 698 C CA . PHE A 1 88 ? 15.265 -3.088 -14.552 1.00 86.75 88 PHE A CA 1
ATOM 699 C C . PHE A 1 88 ? 14.191 -2.921 -15.626 1.00 86.75 88 PHE A C 1
ATOM 701 O O . PHE A 1 88 ? 14.210 -3.643 -16.609 1.00 86.75 88 PHE A O 1
ATOM 708 N N . ILE A 1 89 ? 13.254 -1.991 -15.484 1.00 88.00 89 ILE A N 1
ATOM 709 C CA . ILE A 1 89 ? 12.318 -1.640 -16.560 1.00 88.00 89 ILE A CA 1
ATOM 710 C C . ILE A 1 89 ? 12.969 -0.614 -17.497 1.00 88.00 89 ILE A C 1
ATOM 712 O O . ILE A 1 89 ? 12.938 -0.768 -18.717 1.00 88.00 89 ILE A O 1
ATOM 716 N N . GLY A 1 90 ? 13.597 0.418 -16.932 1.00 87.44 90 GLY A N 1
ATOM 717 C CA . GLY A 1 90 ? 14.185 1.532 -17.673 1.00 87.44 90 GLY A CA 1
ATOM 718 C C . GLY A 1 90 ? 15.385 1.136 -18.533 1.00 87.44 90 GLY A C 1
ATOM 719 O O . GLY A 1 90 ? 15.467 1.568 -19.681 1.00 87.44 90 GLY A O 1
ATOM 720 N N . ALA A 1 91 ? 16.289 0.290 -18.024 1.00 87.06 91 ALA A N 1
ATOM 721 C CA . ALA A 1 91 ? 17.479 -0.134 -18.768 1.00 87.06 91 ALA A CA 1
ATOM 722 C C . ALA A 1 91 ? 17.133 -0.931 -20.052 1.00 87.06 91 ALA A C 1
ATOM 724 O O . ALA A 1 91 ? 17.578 -0.528 -21.130 1.00 87.06 91 ALA A O 1
ATOM 725 N N . PRO A 1 92 ? 16.277 -1.973 -20.004 1.00 84.69 92 PRO A N 1
ATOM 726 C CA . PRO A 1 92 ? 15.733 -2.643 -21.188 1.00 84.69 92 PRO A CA 1
ATOM 727 C C . PRO A 1 92 ? 14.994 -1.719 -22.153 1.00 84.69 92 PRO A C 1
ATOM 729 O O . PRO A 1 92 ? 15.220 -1.784 -23.357 1.00 84.69 92 PRO A O 1
ATOM 732 N N . LEU A 1 93 ? 14.119 -0.837 -21.655 1.00 84.06 93 LEU A N 1
ATOM 733 C CA . LEU A 1 93 ? 13.358 0.072 -22.522 1.00 84.06 93 LEU A CA 1
ATOM 734 C C . LEU A 1 93 ? 14.270 1.054 -23.268 1.00 84.06 93 LEU A C 1
ATOM 736 O O . LEU A 1 93 ? 14.041 1.318 -24.450 1.00 84.06 93 LEU A O 1
ATOM 740 N N . GLY A 1 94 ? 15.317 1.554 -22.608 1.00 82.94 94 GLY A N 1
ATOM 741 C CA . GLY A 1 94 ? 16.339 2.393 -23.232 1.00 82.94 94 GLY A CA 1
ATOM 742 C C . GLY A 1 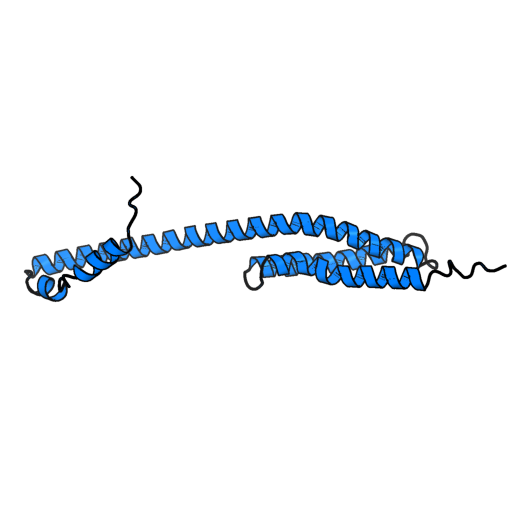94 ? 17.166 1.654 -24.289 1.00 82.94 94 GLY A C 1
ATOM 743 O O . GLY A 1 94 ? 17.489 2.240 -25.319 1.00 82.94 94 GLY A O 1
ATOM 744 N N . ALA A 1 95 ? 17.471 0.371 -24.069 1.00 80.38 95 ALA A N 1
ATOM 745 C CA . ALA A 1 95 ? 18.234 -0.453 -25.009 1.00 80.38 95 ALA A CA 1
ATOM 746 C C . ALA A 1 95 ? 17.405 -0.921 -26.222 1.00 80.38 95 ALA A C 1
ATOM 748 O O . ALA A 1 95 ? 17.906 -0.927 -27.348 1.00 80.38 95 ALA A O 1
ATOM 749 N N . ILE A 1 96 ? 16.132 -1.284 -26.017 1.00 77.62 96 ILE A N 1
ATOM 750 C CA . ILE A 1 96 ? 15.232 -1.774 -27.075 1.00 77.62 96 ILE A CA 1
ATOM 751 C C . ILE A 1 96 ? 14.816 -0.635 -28.020 1.00 77.62 96 ILE A C 1
ATOM 753 O O . ILE A 1 96 ? 14.801 -0.798 -29.244 1.00 77.62 96 ILE A O 1
ATOM 757 N N . ILE A 1 97 ? 14.454 0.535 -27.484 1.00 73.06 97 ILE A N 1
ATOM 758 C CA . ILE A 1 97 ? 13.882 1.636 -28.275 1.00 73.06 97 ILE A CA 1
ATOM 759 C C . ILE A 1 97 ? 15.015 2.498 -28.856 1.00 73.06 97 ILE A C 1
ATOM 761 O O . ILE A 1 97 ? 15.262 3.620 -28.429 1.00 73.06 97 ILE A O 1
ATOM 765 N N . ARG A 1 98 ? 15.696 1.981 -29.888 1.00 67.44 98 ARG A N 1
ATOM 766 C CA . ARG A 1 98 ? 16.782 2.691 -30.602 1.00 67.44 98 ARG A CA 1
ATOM 767 C C . ARG A 1 98 ? 16.295 3.709 -31.652 1.00 67.44 98 ARG A C 1
ATOM 769 O O . ARG A 1 98 ? 17.091 4.486 -32.165 1.00 67.44 98 ARG A O 1
ATOM 776 N N . LYS A 1 99 ? 15.004 3.701 -32.019 1.00 59.75 99 LYS A N 1
ATOM 777 C CA . LYS A 1 99 ? 14.439 4.497 -33.141 1.00 59.75 99 LYS A CA 1
ATOM 778 C C . LYS A 1 99 ? 13.760 5.824 -32.756 1.00 59.75 99 LYS A C 1
ATOM 780 O O . LYS A 1 99 ? 13.130 6.448 -33.601 1.00 59.75 99 LYS A O 1
ATOM 785 N N . GLY A 1 100 ? 13.915 6.295 -31.524 1.00 62.91 100 GLY A N 1
ATOM 786 C CA . GLY A 1 100 ? 13.505 7.637 -31.102 1.00 62.91 100 GLY A CA 1
ATOM 787 C C . GLY A 1 100 ? 14.647 8.287 -30.331 1.00 62.91 100 GLY A C 1
ATOM 788 O O . GLY A 1 100 ? 15.389 7.578 -29.661 1.00 62.91 100 GLY A O 1
ATOM 789 N N . GLY A 1 101 ? 14.829 9.605 -30.440 1.00 71.75 101 GLY A N 1
ATOM 790 C CA . GLY A 1 101 ? 15.857 10.321 -29.671 1.00 71.75 101 GLY A CA 1
ATOM 791 C C . GLY A 1 101 ? 15.733 10.099 -28.153 1.00 71.75 101 GLY A C 1
ATOM 792 O O . GLY A 1 101 ? 14.763 9.504 -27.683 1.00 71.75 101 GLY A O 1
ATOM 793 N N . LEU A 1 102 ? 16.685 10.632 -27.376 1.00 74.19 102 LEU A N 1
ATOM 794 C CA . LEU A 1 102 ? 16.828 10.405 -25.923 1.00 74.19 102 LEU A CA 1
ATOM 795 C C . LEU A 1 102 ? 15.529 10.560 -25.090 1.00 74.19 102 LEU A C 1
ATOM 797 O O . LEU A 1 102 ? 15.437 9.996 -24.006 1.00 74.19 102 LEU A O 1
ATOM 801 N N . GLY A 1 103 ? 14.518 11.289 -25.579 1.00 82.12 103 GLY A N 1
ATOM 802 C CA . GLY A 1 103 ? 13.249 11.520 -24.880 1.00 82.12 103 GLY A CA 1
ATOM 803 C C . GLY A 1 103 ? 12.201 10.397 -24.952 1.00 82.12 103 GLY A C 1
ATOM 804 O O . GLY A 1 103 ? 11.410 10.271 -24.021 1.00 82.12 103 GLY A O 1
ATOM 805 N N . MET A 1 104 ? 12.172 9.557 -25.996 1.00 84.69 104 MET A N 1
ATOM 806 C CA . MET A 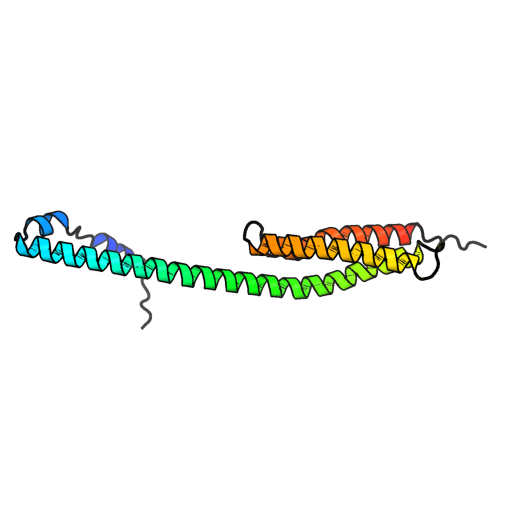1 104 ? 11.138 8.506 -26.128 1.00 84.69 104 MET A CA 1
ATOM 807 C C . MET A 1 104 ? 11.133 7.478 -24.979 1.00 84.69 104 MET A C 1
ATOM 809 O O . MET A 1 104 ? 10.062 7.248 -24.411 1.00 84.69 104 MET A O 1
ATOM 813 N N . PRO A 1 105 ? 12.276 6.888 -24.566 1.00 84.19 105 PRO A N 1
ATOM 814 C CA . PRO A 1 105 ? 12.291 5.974 -23.420 1.00 84.19 105 PRO A CA 1
ATOM 815 C C . PRO A 1 105 ? 11.933 6.673 -22.098 1.00 84.19 105 PRO A C 1
ATOM 817 O O . PRO A 1 105 ? 11.325 6.055 -21.221 1.00 84.19 105 PRO A O 1
ATOM 820 N N . VAL A 1 106 ? 12.235 7.971 -21.963 1.00 86.56 106 VAL A N 1
ATOM 821 C CA . VAL A 1 106 ? 11.884 8.765 -20.773 1.00 86.56 106 VAL A CA 1
ATOM 822 C C . VAL A 1 106 ? 10.369 8.923 -20.651 1.00 86.56 106 VAL A C 1
ATOM 824 O O . VAL A 1 106 ? 9.817 8.651 -19.588 1.00 86.56 106 VAL A O 1
ATOM 827 N N . VAL A 1 107 ? 9.675 9.294 -21.733 1.00 89.56 107 VAL A N 1
ATOM 828 C CA . VAL A 1 107 ? 8.210 9.474 -21.720 1.00 89.56 107 VAL A CA 1
ATOM 829 C C . VAL A 1 107 ? 7.492 8.170 -21.364 1.00 89.56 107 VAL A C 1
ATOM 831 O O . VAL A 1 107 ? 6.591 8.175 -20.526 1.00 89.56 107 VAL A O 1
ATOM 834 N N . VAL A 1 108 ? 7.921 7.042 -21.941 1.00 86.38 108 VAL A N 1
ATOM 835 C CA . VAL A 1 108 ? 7.349 5.721 -21.625 1.00 86.38 108 VAL A CA 1
ATOM 836 C C . VAL A 1 108 ? 7.587 5.357 -20.156 1.00 86.38 108 VAL A C 1
ATOM 838 O O . VAL A 1 108 ? 6.672 4.879 -19.487 1.00 86.38 108 VAL A O 1
ATOM 841 N N . SER A 1 109 ? 8.778 5.643 -19.625 1.00 86.19 109 SER A N 1
ATOM 842 C CA . SER A 1 109 ? 9.107 5.386 -18.216 1.00 86.19 109 SER A CA 1
ATOM 843 C C . SER A 1 109 ? 8.236 6.206 -17.260 1.00 86.19 109 SER A C 1
ATOM 845 O O . SER A 1 109 ? 7.720 5.667 -16.282 1.00 86.19 109 SER A O 1
ATOM 847 N N . VAL A 1 110 ? 8.011 7.490 -17.561 1.00 90.88 110 VAL A N 1
ATOM 848 C CA . VAL A 1 110 ? 7.123 8.360 -16.769 1.00 90.88 110 VAL A CA 1
ATOM 849 C C . VAL A 1 110 ? 5.683 7.851 -16.804 1.00 90.88 110 VAL A C 1
ATOM 851 O O . VAL A 1 110 ? 5.021 7.821 -15.769 1.00 90.88 110 VAL A O 1
ATOM 854 N N . LEU A 1 111 ? 5.196 7.401 -17.962 1.00 91.69 111 LEU A N 1
ATOM 855 C CA . LEU A 1 111 ? 3.842 6.860 -18.090 1.00 91.69 111 LEU A CA 1
ATOM 856 C C . LEU A 1 111 ? 3.650 5.609 -17.217 1.00 91.69 111 LEU A C 1
ATOM 858 O O . LEU A 1 111 ? 2.665 5.515 -16.484 1.00 91.69 111 LEU A O 1
ATOM 862 N N . ILE A 1 112 ? 4.614 4.683 -17.226 1.00 88.94 112 ILE A N 1
ATOM 863 C CA . ILE A 1 112 ? 4.595 3.492 -16.358 1.00 88.94 112 ILE A CA 1
ATOM 864 C C . ILE A 1 112 ? 4.668 3.896 -14.878 1.00 88.94 112 ILE A C 1
ATOM 866 O O . ILE A 1 112 ? 3.945 3.335 -14.053 1.00 88.94 112 ILE A O 1
ATOM 870 N N . PHE A 1 113 ? 5.486 4.894 -14.532 1.00 90.75 113 PHE A N 1
ATOM 871 C CA . PHE A 1 113 ? 5.581 5.414 -13.167 1.00 90.75 113 PHE A CA 1
ATOM 872 C C . PHE A 1 113 ? 4.251 5.998 -12.662 1.00 90.75 113 PHE A C 1
ATOM 874 O O . PHE A 1 113 ? 3.861 5.741 -11.524 1.00 90.75 113 PHE A O 1
ATOM 881 N N . VAL A 1 114 ? 3.515 6.728 -13.506 1.00 93.56 114 VAL A N 1
ATOM 882 C CA . VAL A 1 114 ? 2.184 7.254 -13.156 1.00 93.56 114 VAL A CA 1
ATOM 883 C C . VAL A 1 114 ? 1.197 6.117 -12.887 1.00 93.56 114 VAL A C 1
ATOM 885 O O . VAL A 1 114 ? 0.482 6.158 -11.887 1.00 93.56 114 VAL A O 1
ATOM 888 N N . ILE A 1 115 ? 1.178 5.078 -13.729 1.00 91.81 115 ILE A N 1
ATOM 889 C CA . ILE A 1 115 ? 0.317 3.901 -13.521 1.00 91.81 115 ILE A CA 1
ATOM 890 C C . ILE A 1 115 ? 0.662 3.211 -12.198 1.00 91.81 115 ILE A C 1
ATOM 892 O O . ILE A 1 115 ? -0.233 2.923 -11.403 1.00 91.81 115 ILE A O 1
ATOM 896 N N . TYR A 1 116 ? 1.952 3.001 -11.930 1.00 91.44 116 TYR A N 1
ATOM 897 C CA . TYR A 1 116 ? 2.424 2.472 -10.651 1.00 91.44 116 TYR A CA 1
ATOM 898 C C . TYR A 1 116 ? 1.922 3.313 -9.475 1.00 91.44 116 TYR A C 1
ATOM 900 O O . TYR A 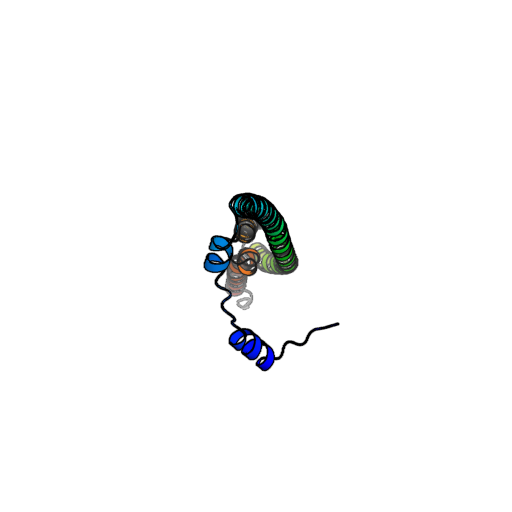1 116 ? 1.383 2.757 -8.523 1.00 91.44 116 TYR A O 1
ATOM 908 N N . TYR A 1 117 ? 2.046 4.641 -9.549 1.00 91.62 117 TYR A N 1
ATOM 909 C CA . TYR A 1 117 ? 1.629 5.532 -8.469 1.00 91.62 117 TYR A CA 1
ATOM 910 C C . TYR A 1 117 ? 0.119 5.459 -8.210 1.00 91.62 117 TYR A C 1
ATOM 912 O O . TYR A 1 117 ? -0.311 5.452 -7.057 1.00 91.62 117 TYR A O 1
ATOM 920 N N . ILE A 1 118 ? -0.694 5.356 -9.266 1.00 93.19 118 ILE A N 1
ATOM 921 C CA . ILE A 1 118 ? -2.149 5.194 -9.143 1.00 93.19 118 ILE A CA 1
ATOM 922 C C . ILE A 1 118 ? -2.486 3.869 -8.449 1.00 93.19 118 ILE A C 1
ATOM 924 O O . ILE A 1 118 ? -3.295 3.861 -7.518 1.00 93.19 118 ILE A O 1
ATOM 928 N N . ILE A 1 119 ? -1.852 2.765 -8.858 1.00 91.69 119 ILE A N 1
ATOM 929 C CA . ILE A 1 119 ? -2.063 1.442 -8.251 1.00 91.69 119 ILE A CA 1
ATOM 930 C C . ILE A 1 119 ? -1.610 1.444 -6.789 1.00 91.69 119 ILE A C 1
ATOM 932 O O . ILE A 1 119 ? -2.360 1.010 -5.920 1.00 91.69 119 ILE A O 1
ATOM 936 N N . ASP A 1 120 ? -0.416 1.959 -6.499 1.00 91.44 120 ASP A N 1
ATOM 937 C CA . ASP A 1 120 ? 0.153 2.019 -5.151 1.00 91.44 120 ASP A CA 1
ATOM 938 C C . ASP A 1 120 ? -0.702 2.874 -4.204 1.00 91.44 120 ASP A C 1
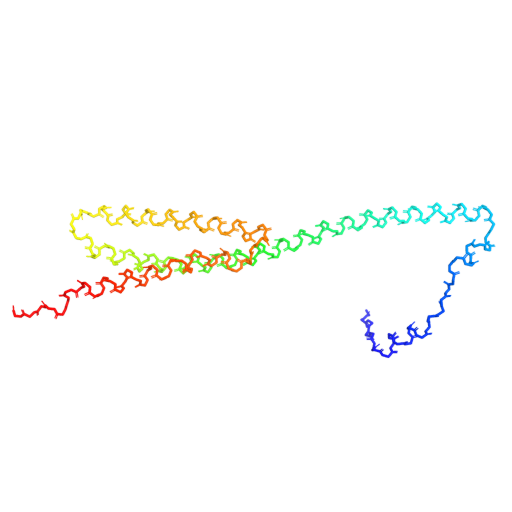ATOM 940 O O . ASP A 1 120 ? -1.028 2.450 -3.091 1.00 91.44 120 ASP A O 1
ATOM 944 N N . SER A 1 121 ? -1.122 4.057 -4.656 1.00 90.44 121 SER A N 1
ATOM 945 C CA . SER A 1 121 ? -1.989 4.955 -3.889 1.00 90.44 121 SER A CA 1
ATOM 946 C C . SER A 1 121 ? -3.369 4.333 -3.647 1.00 90.44 121 SER A C 1
ATOM 948 O O . SER A 1 121 ? -3.853 4.317 -2.510 1.00 90.44 121 SER A O 1
ATOM 950 N N . GLY A 1 122 ? -3.974 3.742 -4.683 1.00 91.69 122 GLY A N 1
ATOM 951 C CA . GLY A 1 122 ? -5.263 3.056 -4.591 1.00 91.69 122 GLY A CA 1
ATOM 952 C C . GLY A 1 122 ? -5.224 1.850 -3.652 1.00 91.69 122 GLY A C 1
ATOM 953 O O . GLY A 1 122 ? -6.032 1.760 -2.726 1.00 91.69 122 GLY A O 1
ATOM 954 N N . ALA A 1 123 ? -4.245 0.962 -3.824 1.00 89.94 123 ALA A N 1
ATOM 955 C CA . ALA A 1 123 ? -4.082 -0.232 -2.998 1.00 89.94 123 ALA A CA 1
ATOM 956 C C . ALA A 1 123 ? -3.762 0.119 -1.536 1.00 89.94 123 ALA A C 1
ATOM 958 O O . ALA A 1 123 ? -4.338 -0.470 -0.620 1.00 89.94 123 ALA A O 1
ATOM 959 N N . THR A 1 124 ? -2.934 1.145 -1.297 1.00 87.69 124 THR A N 1
ATOM 960 C CA . THR A 1 124 ? -2.661 1.649 0.061 1.00 87.69 124 THR A CA 1
ATOM 961 C C . THR A 1 124 ? -3.931 2.214 0.710 1.00 87.69 124 THR A C 1
ATOM 963 O O . THR A 1 124 ? -4.136 2.043 1.912 1.00 87.69 124 THR A O 1
ATOM 966 N N . ARG A 1 125 ? -4.811 2.876 -0.056 1.00 87.69 125 ARG A N 1
ATOM 967 C CA . ARG A 1 125 ? -6.082 3.413 0.460 1.00 87.69 125 ARG A CA 1
ATOM 968 C C . ARG A 1 125 ? -7.034 2.299 0.899 1.00 87.69 125 ARG A C 1
ATOM 970 O O . ARG A 1 125 ? -7.581 2.391 1.994 1.00 87.69 125 ARG A O 1
ATOM 977 N N . VAL A 1 126 ? -7.179 1.251 0.089 1.00 88.00 126 VAL A N 1
ATOM 978 C CA . VAL A 1 126 ? -8.020 0.075 0.399 1.00 88.00 126 VAL A CA 1
ATOM 979 C C . VAL A 1 126 ? -7.442 -0.739 1.569 1.00 88.00 126 VAL A C 1
ATOM 981 O O . VAL A 1 126 ? -8.165 -1.187 2.454 1.00 88.00 126 VAL A O 1
ATOM 984 N N . ALA A 1 127 ? -6.115 -0.860 1.658 1.00 86.69 127 ALA A N 1
ATOM 985 C CA . ALA A 1 127 ? -5.452 -1.455 2.823 1.00 86.69 127 ALA A CA 1
ATOM 986 C C . ALA A 1 127 ? -5.722 -0.676 4.122 1.00 86.69 127 ALA A C 1
ATOM 988 O O . ALA A 1 127 ? -5.910 -1.264 5.192 1.00 86.69 127 ALA A O 1
ATOM 989 N N . LYS A 1 128 ? -5.752 0.660 4.041 1.00 81.19 128 LYS A N 1
ATOM 990 C CA . LYS A 1 128 ? -6.045 1.532 5.186 1.00 81.19 128 LYS A CA 1
ATOM 991 C C . LYS A 1 128 ? -7.519 1.473 5.603 1.00 81.19 128 LYS A C 1
ATOM 993 O O . LYS A 1 128 ? -7.771 1.534 6.803 1.00 81.19 128 LYS A O 1
ATOM 998 N N . SER A 1 129 ? -8.467 1.276 4.678 1.00 81.19 129 SER A N 1
ATOM 999 C CA . SER A 1 129 ? -9.890 1.091 5.028 1.00 81.19 129 SER A CA 1
ATOM 1000 C C . SER A 1 129 ? -10.177 -0.238 5.736 1.00 81.19 129 SER A C 1
ATOM 1002 O O . SER A 1 129 ? -11.197 -0.359 6.403 1.00 81.19 129 SER A O 1
ATOM 1004 N N . GLY A 1 130 ? -9.251 -1.204 5.690 1.00 77.00 130 GLY A N 1
ATOM 1005 C CA . GLY A 1 130 ? -9.409 -2.511 6.343 1.00 77.00 130 GLY A CA 1
ATOM 1006 C C . GLY A 1 130 ? -10.158 -3.544 5.513 1.00 77.00 130 GLY A C 1
ATOM 1007 O O . GLY A 1 130 ? -10.334 -4.666 5.971 1.00 77.00 130 GLY A O 1
ATOM 1008 N N . GLU A 1 131 ? -10.527 -3.200 4.280 1.00 80.25 131 GLU A N 1
ATOM 1009 C CA . GLU A 1 131 ? -11.128 -4.131 3.319 1.00 80.25 131 GLU A CA 1
ATOM 1010 C C . GLU A 1 131 ? -10.115 -5.151 2.783 1.00 80.25 131 GLU A C 1
ATOM 1012 O O . GLU A 1 131 ? -10.486 -6.252 2.384 1.00 80.25 131 GLU A O 1
ATOM 1017 N N . MET A 1 132 ? -8.825 -4.805 2.793 1.00 80.88 132 MET A N 1
ATOM 1018 C CA . MET A 1 132 ? -7.746 -5.674 2.333 1.00 80.88 132 MET A CA 1
ATOM 1019 C C . MET A 1 132 ? -6.630 -5.769 3.372 1.00 80.88 132 MET A C 1
ATOM 1021 O O . MET A 1 132 ? -6.361 -4.814 4.105 1.00 80.88 132 MET A O 1
ATOM 1025 N N . ASN A 1 133 ? -5.949 -6.919 3.413 1.00 84.50 133 ASN A N 1
ATOM 1026 C CA . ASN A 1 133 ? -4.768 -7.095 4.251 1.00 84.50 133 ASN A CA 1
ATOM 1027 C C . ASN A 1 133 ? -3.729 -6.010 3.922 1.00 84.50 133 ASN A C 1
ATOM 1029 O O . ASN A 1 133 ? -3.398 -5.761 2.760 1.00 84.50 133 ASN A O 1
ATOM 1033 N N . MET A 1 134 ? -3.221 -5.373 4.973 1.00 85.31 134 MET A N 1
ATOM 1034 C CA . MET A 1 134 ? -2.338 -4.222 4.878 1.00 85.31 134 MET A CA 1
ATOM 1035 C C . MET A 1 134 ? -1.020 -4.519 4.171 1.00 85.31 134 MET A C 1
ATOM 1037 O O . MET A 1 134 ? -0.582 -3.730 3.335 1.00 85.31 134 MET A O 1
ATOM 1041 N N . VAL A 1 135 ? -0.426 -5.676 4.457 1.00 86.62 135 VAL A N 1
ATOM 1042 C CA . VAL A 1 135 ? 0.811 -6.126 3.817 1.00 86.62 135 VAL A CA 1
ATOM 1043 C C . VAL A 1 135 ? 0.558 -6.337 2.330 1.00 86.62 135 VAL A C 1
ATOM 1045 O O . VAL A 1 135 ? 1.272 -5.777 1.504 1.00 86.62 135 VAL A O 1
ATOM 1048 N N . LEU A 1 136 ? -0.511 -7.052 1.967 1.00 87.56 136 LEU A N 1
ATOM 1049 C CA . LEU A 1 136 ? -0.852 -7.260 0.559 1.00 87.56 136 LEU A CA 1
ATOM 1050 C C . LEU A 1 136 ? -1.080 -5.934 -0.171 1.00 87.56 136 LEU A C 1
ATOM 1052 O O . LEU A 1 136 ? -0.537 -5.748 -1.252 1.00 87.56 136 LEU A O 1
ATOM 1056 N N . GLY A 1 137 ? -1.812 -4.981 0.411 1.00 87.88 137 GLY A N 1
ATOM 1057 C CA . GLY A 1 137 ? -2.093 -3.718 -0.280 1.00 87.88 137 GLY A CA 1
ATOM 1058 C C . GLY A 1 137 ? -0.902 -2.799 -0.457 1.00 87.88 137 GLY A C 1
ATOM 1059 O O . GLY A 1 137 ? -0.830 -2.115 -1.473 1.00 87.88 137 GLY A O 1
ATOM 1060 N N . VAL A 1 138 ? 0.063 -2.824 0.460 1.00 89.06 138 VAL A N 1
ATOM 1061 C CA . VAL A 1 138 ? 1.319 -2.089 0.273 1.00 89.06 138 VAL A CA 1
ATOM 1062 C C . VAL A 1 138 ? 2.223 -2.788 -0.750 1.00 89.06 138 VAL A C 1
ATOM 1064 O O . VAL A 1 138 ? 2.901 -2.115 -1.515 1.00 89.06 138 VAL A O 1
ATOM 1067 N N . TRP A 1 139 ? 2.208 -4.123 -0.816 1.00 91.69 139 TRP A N 1
ATOM 1068 C CA . TRP A 1 139 ? 3.048 -4.897 -1.741 1.00 91.69 139 TRP A CA 1
ATOM 1069 C C . TRP A 1 139 ? 2.441 -5.098 -3.134 1.00 91.69 139 TRP A C 1
ATOM 1071 O O . TRP A 1 139 ? 3.158 -5.491 -4.053 1.00 91.69 139 TRP A O 1
ATOM 1081 N N . MET A 1 140 ? 1.150 -4.819 -3.318 1.00 89.75 140 MET A N 1
ATOM 1082 C CA . MET A 1 140 ? 0.428 -5.003 -4.583 1.00 89.75 140 MET A CA 1
ATOM 1083 C C . MET A 1 140 ? 1.127 -4.329 -5.764 1.00 89.75 140 MET A C 1
ATOM 1085 O O . MET A 1 140 ? 1.259 -4.932 -6.827 1.00 89.75 140 MET A O 1
ATOM 1089 N N . SER A 1 141 ? 1.617 -3.104 -5.574 1.00 88.19 141 SER A N 1
ATOM 1090 C CA . SER A 1 141 ? 2.330 -2.365 -6.616 1.00 88.19 141 SER A CA 1
ATOM 1091 C C . SER A 1 141 ? 3.605 -3.101 -7.049 1.00 88.19 141 SER A C 1
ATOM 1093 O O . SER A 1 141 ? 3.783 -3.359 -8.237 1.00 88.19 141 SER A O 1
ATOM 1095 N N . THR A 1 142 ? 4.431 -3.551 -6.101 1.00 89.81 142 THR A N 1
ATOM 1096 C CA . THR A 1 142 ? 5.642 -4.355 -6.352 1.00 89.81 142 THR A CA 1
ATOM 1097 C C . THR A 1 142 ? 5.337 -5.709 -6.989 1.00 89.81 142 THR A C 1
ATOM 1099 O O . THR A 1 142 ? 6.042 -6.112 -7.910 1.00 89.81 142 THR A O 1
ATOM 1102 N N . ILE A 1 143 ? 4.288 -6.407 -6.542 1.00 91.00 143 ILE A N 1
ATOM 1103 C CA . ILE A 1 143 ? 3.886 -7.717 -7.088 1.00 91.00 143 ILE A CA 1
ATOM 1104 C C . ILE A 1 143 ? 3.470 -7.597 -8.555 1.00 91.00 143 ILE A C 1
ATOM 1106 O O . ILE A 1 143 ? 3.759 -8.492 -9.342 1.00 91.00 143 ILE A O 1
ATOM 1110 N N . VAL A 1 144 ? 2.823 -6.496 -8.936 1.00 89.56 144 VAL A N 1
ATOM 1111 C CA . VAL A 1 144 ? 2.460 -6.228 -10.333 1.00 89.56 144 VAL A CA 1
ATOM 1112 C C . VAL A 1 144 ? 3.684 -5.806 -11.149 1.00 89.56 144 VAL A C 1
ATOM 1114 O O . VAL A 1 144 ? 3.851 -6.244 -12.285 1.00 89.56 144 VAL A O 1
ATOM 1117 N N . LEU A 1 145 ? 4.568 -4.980 -10.582 1.00 87.62 145 LEU A N 1
ATOM 1118 C CA . LEU A 1 145 ? 5.711 -4.420 -11.305 1.00 87.62 145 LEU A CA 1
ATOM 1119 C C . LEU A 1 145 ? 6.854 -5.425 -11.509 1.00 87.62 145 LEU A C 1
ATOM 1121 O O . LEU A 1 145 ? 7.509 -5.404 -12.549 1.00 87.62 145 LEU A O 1
ATOM 1125 N N . ALA A 1 146 ? 7.092 -6.313 -10.544 1.00 90.25 146 ALA A N 1
ATOM 1126 C CA . ALA A 1 146 ? 8.158 -7.312 -10.586 1.00 90.25 146 ALA A CA 1
ATOM 1127 C C . ALA A 1 146 ? 8.105 -8.236 -11.824 1.00 90.25 146 ALA A C 1
ATOM 1129 O O . ALA A 1 146 ? 9.119 -8.326 -12.521 1.00 90.25 146 ALA A O 1
ATOM 1130 N N . PRO A 1 147 ? 6.974 -8.887 -12.171 1.00 90.44 147 PRO A N 1
ATOM 1131 C CA . PRO A 1 147 ? 6.891 -9.721 -13.369 1.00 90.44 147 PRO A CA 1
ATOM 1132 C C . PRO A 1 147 ? 7.007 -8.898 -14.655 1.00 90.44 147 PRO A C 1
ATOM 1134 O O . PRO A 1 147 ? 7.594 -9.372 -15.622 1.00 90.44 147 PRO A O 1
ATOM 1137 N N . ILE A 1 148 ? 6.513 -7.655 -14.668 1.00 87.50 148 ILE A N 1
ATOM 1138 C CA . ILE A 1 148 ? 6.645 -6.751 -15.820 1.00 87.50 148 ILE A CA 1
ATOM 1139 C C . ILE A 1 148 ? 8.119 -6.388 -16.048 1.00 87.50 148 ILE A C 1
ATOM 1141 O O . ILE A 1 148 ? 8.612 -6.479 -17.172 1.00 87.50 148 ILE A O 1
ATOM 1145 N N . GLY A 1 149 ? 8.847 -6.028 -14.988 1.00 87.19 149 GLY A N 1
ATOM 1146 C CA . GLY A 1 149 ? 10.281 -5.743 -15.059 1.00 87.19 149 GLY A CA 1
ATOM 1147 C C . GLY A 1 149 ? 11.109 -6.956 -15.468 1.00 87.19 149 GLY A C 1
ATOM 1148 O O . GLY A 1 149 ? 11.978 -6.841 -16.336 1.00 87.19 149 GLY A O 1
ATOM 1149 N N . ALA A 1 150 ? 10.793 -8.133 -14.923 1.00 88.56 150 ALA A N 1
ATOM 1150 C CA . ALA A 1 150 ? 11.427 -9.385 -15.325 1.00 88.56 150 ALA A CA 1
ATOM 1151 C C . ALA A 1 150 ? 11.156 -9.712 -16.802 1.00 88.56 150 ALA A C 1
ATOM 1153 O O . ALA A 1 150 ? 12.082 -10.064 -17.530 1.00 88.56 150 ALA A O 1
ATOM 1154 N N . PHE A 1 151 ? 9.918 -9.533 -17.271 1.00 86.50 151 PHE A N 1
ATOM 1155 C CA . PHE A 1 151 ? 9.541 -9.754 -18.667 1.00 86.50 151 PHE A CA 1
ATOM 1156 C C . PHE A 1 151 ? 10.291 -8.821 -19.626 1.00 86.50 151 PHE A C 1
ATOM 1158 O O . PHE A 1 151 ? 10.840 -9.286 -20.626 1.00 86.50 151 PHE A O 1
ATOM 1165 N N . PHE A 1 152 ? 10.368 -7.521 -19.321 1.00 84.25 152 PHE A N 1
ATOM 1166 C CA . PHE A 1 152 ? 11.122 -6.569 -20.144 1.00 84.25 152 PHE A CA 1
ATOM 1167 C C . PHE A 1 152 ? 12.620 -6.870 -20.159 1.00 84.25 152 PHE A C 1
ATOM 1169 O O . PHE A 1 152 ? 13.238 -6.825 -21.223 1.00 84.25 152 PHE A O 1
ATOM 1176 N N . THR A 1 153 ? 13.189 -7.231 -19.008 1.00 85.31 153 THR A N 1
ATOM 1177 C CA . THR A 1 153 ? 14.599 -7.634 -18.905 1.00 85.31 153 THR A CA 1
ATOM 1178 C C . THR A 1 153 ? 14.873 -8.884 -19.734 1.00 85.31 153 THR A C 1
ATOM 1180 O O . THR A 1 153 ? 15.808 -8.896 -20.531 1.00 85.31 153 THR A O 1
ATOM 1183 N N . TYR A 1 154 ? 14.024 -9.909 -19.613 1.00 84.31 154 TYR A N 1
ATOM 1184 C CA . TYR A 1 154 ? 14.139 -11.139 -20.393 1.00 84.31 154 TYR A CA 1
ATOM 1185 C C . TYR A 1 154 ? 14.056 -10.860 -21.894 1.00 84.31 154 TYR A C 1
ATOM 1187 O O . TYR A 1 154 ? 14.925 -11.291 -22.648 1.00 84.31 154 TYR A O 1
ATOM 1195 N N . LYS A 1 155 ? 13.062 -10.077 -22.329 1.00 80.44 155 LYS A N 1
ATOM 1196 C CA . LYS A 1 155 ? 12.889 -9.736 -23.742 1.00 80.44 155 LYS A CA 1
ATOM 1197 C C . LYS A 1 155 ? 14.075 -8.946 -24.290 1.00 80.44 155 LYS A C 1
ATOM 1199 O O . LYS A 1 155 ? 14.568 -9.287 -25.354 1.00 80.44 155 LYS A O 1
ATOM 1204 N N . SER A 1 156 ? 14.579 -7.952 -23.559 1.00 79.00 156 SER A N 1
ATOM 1205 C CA . SER A 1 156 ? 15.770 -7.203 -23.982 1.00 79.00 156 SER A CA 1
ATOM 1206 C C . SER A 1 156 ? 17.016 -8.073 -24.046 1.00 79.00 156 SER A C 1
ATOM 1208 O O . SER A 1 156 ? 17.859 -7.824 -24.898 1.00 79.00 156 SER A O 1
ATOM 1210 N N . ASN A 1 157 ? 17.157 -9.065 -23.166 1.00 75.94 157 ASN A N 1
ATOM 1211 C CA . ASN A 1 157 ? 18.292 -9.984 -23.188 1.00 75.94 157 ASN A CA 1
ATOM 1212 C C . ASN A 1 157 ? 18.199 -10.981 -24.355 1.00 75.94 157 ASN A C 1
ATOM 1214 O O . ASN A 1 157 ? 19.211 -11.284 -24.974 1.00 75.94 157 ASN A O 1
ATOM 1218 N N . ASN A 1 158 ? 16.993 -11.448 -24.693 1.00 68.38 158 ASN A N 1
ATOM 1219 C CA . ASN A 1 158 ? 16.765 -12.363 -25.817 1.00 68.38 158 ASN A CA 1
ATOM 1220 C C . ASN A 1 158 ? 16.778 -11.662 -27.192 1.00 68.38 158 ASN A C 1
ATOM 1222 O O . ASN A 1 158 ? 17.219 -12.265 -28.164 1.00 68.38 158 ASN A O 1
ATOM 1226 N N . ASP A 1 159 ? 16.330 -10.401 -27.282 1.00 60.41 159 ASP A N 1
ATOM 1227 C CA . ASP A 1 159 ? 16.428 -9.556 -28.492 1.00 60.41 159 ASP A CA 1
ATOM 1228 C C . ASP A 1 159 ? 17.810 -8.883 -28.630 1.00 60.41 159 ASP A C 1
ATOM 1230 O O . ASP A 1 159 ? 18.112 -8.243 -29.642 1.00 60.41 159 ASP A O 1
ATOM 1234 N N . SER A 1 160 ? 18.684 -9.034 -27.630 1.00 48.56 160 SER A N 1
ATOM 1235 C CA . SER A 1 160 ? 20.076 -8.607 -27.725 1.00 48.56 160 SER A CA 1
ATOM 1236 C C . SER A 1 160 ? 20.847 -9.615 -28.571 1.00 48.56 160 SER A C 1
ATOM 1238 O O . SER A 1 160 ? 21.397 -10.595 -28.081 1.00 48.56 160 SER A O 1
ATOM 1240 N N . VAL A 1 161 ? 20.921 -9.300 -29.861 1.00 53.12 161 VAL A N 1
ATOM 1241 C CA . VAL A 1 161 ? 21.893 -9.694 -30.902 1.00 53.12 161 VAL A CA 1
ATOM 1242 C C . VAL A 1 161 ? 23.387 -9.627 -30.485 1.00 53.12 161 VAL A C 1
ATOM 1244 O O . VAL A 1 161 ? 24.268 -9.468 -31.321 1.00 53.12 161 VAL A O 1
ATOM 1247 N N . VAL A 1 162 ? 23.722 -9.780 -29.203 1.00 51.22 162 VAL A N 1
ATOM 1248 C CA . VAL A 1 162 ? 25.087 -9.706 -28.656 1.00 51.22 162 VAL A CA 1
ATOM 1249 C C . VAL A 1 162 ? 25.853 -11.036 -28.808 1.00 51.22 162 VAL A C 1
ATOM 1251 O O . VAL A 1 162 ? 27.061 -11.058 -28.614 1.00 51.22 162 VAL A O 1
ATOM 1254 N N . PHE A 1 163 ? 25.206 -12.118 -29.267 1.00 53.06 163 PHE A N 1
ATOM 1255 C CA . PHE A 1 163 ? 25.874 -13.369 -29.682 1.00 53.06 163 PHE A CA 1
ATOM 1256 C C . PHE A 1 163 ? 25.703 -13.720 -31.176 1.00 53.06 163 PHE A C 1
ATOM 1258 O O . PHE A 1 163 ? 25.849 -14.871 -31.555 1.00 53.06 163 PHE A O 1
ATOM 1265 N N . ASN A 1 164 ? 25.429 -12.732 -32.036 1.00 48.22 164 ASN A N 1
ATOM 1266 C CA . ASN A 1 164 ? 25.644 -12.833 -33.491 1.00 48.22 164 ASN A CA 1
ATOM 1267 C C . ASN A 1 164 ? 26.479 -11.636 -33.978 1.00 48.22 164 ASN A C 1
ATOM 1269 O O . ASN A 1 164 ? 26.132 -10.948 -34.934 1.00 48.22 164 ASN A O 1
ATOM 1273 N N . ALA A 1 165 ? 27.578 -11.359 -33.278 1.00 51.91 165 ALA A N 1
ATOM 1274 C CA . ALA A 1 165 ? 28.708 -10.657 -33.873 1.00 51.91 165 ALA A CA 1
ATOM 1275 C C . ALA A 1 165 ? 29.671 -11.728 -34.411 1.00 51.91 165 ALA A C 1
ATOM 1277 O O . ALA A 1 165 ? 30.731 -11.963 -33.838 1.00 51.91 165 ALA A O 1
ATOM 1278 N N . GLU A 1 166 ? 29.238 -12.451 -35.448 1.00 44.16 166 GLU A N 1
ATOM 1279 C CA . GLU A 1 166 ? 30.087 -13.382 -36.189 1.00 44.16 166 GLU A CA 1
ATOM 1280 C C . GLU A 1 166 ? 30.569 -12.717 -37.488 1.00 44.16 166 GLU A C 1
ATOM 1282 O O . GLU A 1 166 ? 29.749 -12.287 -38.301 1.00 44.16 166 GLU A O 1
ATOM 1287 N N . VAL A 1 167 ? 31.903 -12.732 -37.634 1.00 38.44 167 VAL A N 1
ATOM 1288 C CA . VAL A 1 167 ? 32.777 -12.408 -38.786 1.00 38.44 167 VAL A CA 1
ATOM 1289 C C . VAL A 1 167 ? 33.053 -10.932 -39.076 1.00 38.44 167 VAL A C 1
ATOM 1291 O O . VAL A 1 167 ? 32.163 -10.201 -39.557 1.00 38.44 167 VAL A O 1
#

Organism: NCBI:txid408170

Foldseek 3Di:
DDDPQDPVNVVVVVVPPPVPVVVVVLVPDDPVVNVVVVVVVVVVVVVVVVVVVVVVVVVVVVVLVVLVVVLVVLLVVLVVLVVVLLVLQLVLLQQVPPPDPPCPSVVVSVVVVVVLVVQQVVLCVCCSVVVDPSNCSNCVSVVVSVVVSVVSNVVSVVPPPVPPPDD

InterPro domains:
  IPR005495 Permease LptG/LptF-related [PF03739] (34-154)
  IPR005495 Permease LptG/LptF-related [PTHR33529] (18-157)

pLDDT: mean 79.77, std 13.08, range [38.09, 93.56]

Secondary structure (DSSP, 8-state):
------HHHHHHHHHT-----HHHHHHTS-HHHHHHHHHHHHHHHHHHHHHHHHHHHHHHHHHHHHHHHHHHHHHHHHHHHHHHHHHHHHHHHHHH-TTS-THHHHHHHHHHHHHHHHHHHHHHHHHHHTSS-HHHHHHHHHHHHHHHHHHHHHHHHHS--TT----